Protein AF-A0A934WSC4-F1 (afdb_monomer_lite)

Radius of gyration: 23.21 Å; chains: 1; bounding box: 61×38×39 Å

Organism: NCBI:txid2763069

Structure (mmCIF, N/CA/C/O backbone):
data_AF-A0A934WSC4-F1
#
_entry.id   AF-A0A934WSC4-F1
#
loop_
_atom_site.group_PDB
_atom_site.id
_atom_site.type_symbol
_atom_site.label_atom_id
_atom_site.label_alt_id
_atom_site.label_comp_id
_atom_site.label_asym_id
_atom_site.label_entity_id
_atom_site.label_seq_id
_atom_site.pdbx_PDB_ins_code
_atom_site.Cartn_x
_atom_site.Cartn_y
_atom_site.Cartn_z
_atom_site.occupanc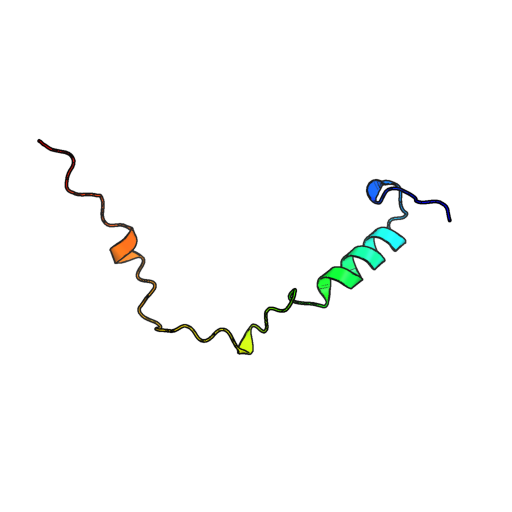y
_atom_site.B_iso_or_equiv
_atom_site.auth_seq_id
_atom_site.auth_comp_id
_atom_site.auth_asym_id
_atom_site.auth_atom_id
_atom_site.pdbx_PDB_model_num
ATOM 1 N N . MET A 1 1 ? -26.422 3.847 9.100 1.00 57.75 1 MET A N 1
ATOM 2 C CA . MET A 1 1 ? -25.165 3.059 9.122 1.00 57.75 1 MET A CA 1
ATOM 3 C C . MET A 1 1 ? -24.205 3.698 10.111 1.00 57.75 1 MET A C 1
ATOM 5 O O . MET A 1 1 ? -23.977 4.895 10.006 1.00 57.75 1 MET A O 1
ATOM 9 N N . LYS A 1 2 ? -23.673 2.953 11.087 1.00 75.50 2 LYS A N 1
ATOM 10 C CA . LYS A 1 2 ? -22.645 3.493 11.991 1.00 75.50 2 LYS A CA 1
ATOM 11 C C . LYS A 1 2 ? -21.303 3.484 11.263 1.00 75.50 2 LYS A C 1
ATOM 13 O O . LYS A 1 2 ? -20.779 2.416 10.961 1.00 75.50 2 LYS A O 1
ATOM 18 N N . ILE A 1 3 ? -20.765 4.663 10.965 1.00 84.69 3 ILE A N 1
ATOM 19 C CA . ILE A 1 3 ? -19.434 4.798 10.369 1.00 84.69 3 I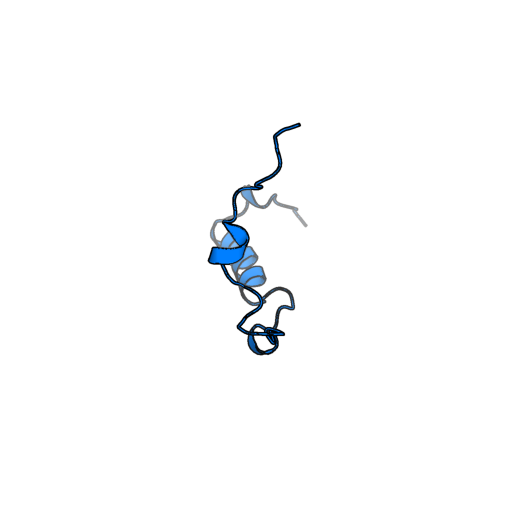LE A CA 1
ATOM 20 C C . ILE A 1 3 ? -18.421 4.641 11.500 1.00 84.69 3 ILE A C 1
ATOM 22 O O . ILE A 1 3 ? -18.147 5.576 12.247 1.00 84.69 3 ILE A O 1
ATOM 26 N N . VAL A 1 4 ? -17.914 3.421 11.675 1.00 87.50 4 VAL A N 1
ATOM 27 C CA . VAL A 1 4 ? -16.856 3.145 12.649 1.00 87.50 4 VAL A CA 1
ATOM 28 C C . VAL A 1 4 ? -15.512 3.499 12.008 1.00 87.50 4 VAL A C 1
ATOM 30 O O . VAL A 1 4 ? -15.173 2.916 10.970 1.00 87.50 4 VAL A O 1
ATOM 33 N N . PRO A 1 5 ? -14.725 4.413 12.607 1.00 93.62 5 PRO A N 1
ATOM 34 C CA . PRO A 1 5 ? -13.387 4.730 12.122 1.00 93.62 5 PRO A CA 1
ATOM 35 C C . PRO A 1 5 ? -12.528 3.468 12.009 1.00 93.62 5 PRO A C 1
ATOM 37 O O . PRO A 1 5 ? -12.554 2.629 12.906 1.00 93.62 5 PRO A O 1
ATOM 40 N N . PHE A 1 6 ? -11.727 3.349 10.948 1.00 90.25 6 PHE A N 1
ATOM 41 C CA . PHE A 1 6 ? -10.966 2.134 10.619 1.00 90.25 6 PHE A CA 1
ATOM 42 C C . PHE A 1 6 ? -10.181 1.542 11.804 1.00 90.25 6 PHE A C 1
ATOM 44 O O . PHE A 1 6 ? -10.282 0.353 12.098 1.00 90.25 6 PHE A O 1
ATOM 51 N N . LYS A 1 7 ? -9.461 2.393 12.547 1.00 92.88 7 LYS A N 1
ATOM 52 C CA . LYS A 1 7 ? -8.651 1.979 13.707 1.00 92.88 7 LYS A CA 1
ATOM 53 C C . LYS A 1 7 ? -9.477 1.423 14.877 1.00 92.88 7 LYS A C 1
ATOM 55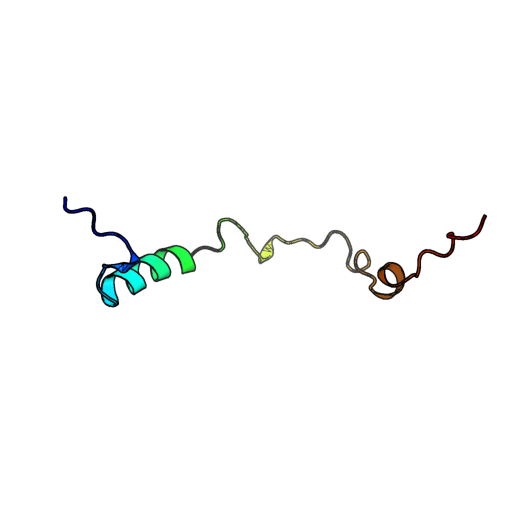 O O . LYS A 1 7 ? -8.923 0.749 15.735 1.00 92.88 7 LYS A O 1
ATOM 60 N N . LYS A 1 8 ? -10.784 1.705 14.913 1.00 95.31 8 LYS A N 1
ATOM 61 C CA . LYS A 1 8 ? -11.738 1.241 15.933 1.00 95.31 8 LYS A CA 1
ATOM 62 C C . LYS A 1 8 ? -12.545 0.016 15.482 1.00 95.31 8 LYS A C 1
ATOM 64 O O . LYS A 1 8 ? -13.364 -0.481 16.246 1.00 95.31 8 LYS A O 1
ATOM 69 N N . GLN A 1 9 ? -12.348 -0.458 14.251 1.00 93.69 9 GLN A N 1
ATOM 70 C CA . GLN A 1 9 ? -13.009 -1.660 13.744 1.00 93.69 9 GLN A CA 1
ATOM 71 C C . GLN A 1 9 ? -12.384 -2.921 14.338 1.00 93.69 9 GLN A C 1
ATOM 73 O O . GLN A 1 9 ? -11.228 -2.916 14.772 1.00 93.69 9 GLN A O 1
ATOM 78 N N . SER A 1 10 ? -13.122 -4.029 14.306 1.00 95.12 10 SER A N 1
ATOM 79 C CA . SER A 1 10 ? -12.585 -5.322 14.731 1.00 95.12 10 SER A CA 1
ATOM 80 C C . SER A 1 10 ? -11.385 -5.734 13.866 1.00 95.12 10 SER A C 1
ATOM 82 O O . SER A 1 10 ? -11.313 -5.420 12.674 1.00 95.12 10 SER A O 1
ATOM 84 N N . LYS A 1 11 ? -10.465 -6.540 14.418 1.00 95.81 11 LYS A N 1
ATOM 85 C CA . LYS A 1 11 ? -9.344 -7.104 13.636 1.00 95.81 11 LYS A CA 1
ATOM 86 C C . LYS A 1 11 ? -9.824 -7.846 12.378 1.00 95.81 11 LYS A C 1
ATOM 88 O O . LYS A 1 11 ? -9.125 -7.859 11.369 1.00 95.81 11 LYS A O 1
ATOM 93 N N . LYS A 1 12 ? -11.015 -8.456 12.421 1.00 96.19 12 LYS A N 1
ATOM 94 C CA . LYS A 1 12 ? -11.630 -9.175 11.292 1.00 96.19 12 LYS A CA 1
ATOM 95 C C . LYS A 1 12 ? -11.999 -8.231 10.145 1.00 96.19 12 LYS A C 1
ATOM 97 O O . LYS A 1 12 ? -11.714 -8.538 8.989 1.00 96.19 12 LYS A O 1
ATOM 102 N N . GLU A 1 13 ? -12.609 -7.093 10.451 1.00 93.88 13 GLU A N 1
ATOM 103 C CA . GLU A 1 13 ? -13.010 -6.095 9.452 1.00 93.88 13 GLU A CA 1
ATOM 104 C C . GLU A 1 13 ? -11.807 -5.380 8.846 1.00 93.88 13 GLU A C 1
ATOM 106 O O . GLU A 1 13 ? -11.722 -5.276 7.623 1.00 93.88 13 GLU A O 1
ATOM 111 N N . GLN A 1 14 ? -10.824 -5.009 9.670 1.00 94.81 14 GLN A N 1
ATOM 112 C CA . GLN A 1 14 ? -9.570 -4.431 9.180 1.00 94.81 14 GLN A CA 1
ATOM 113 C C . GLN A 1 14 ? -8.880 -5.369 8.180 1.00 94.81 14 GLN A C 1
ATOM 115 O O . GLN A 1 14 ? -8.427 -4.956 7.110 1.00 94.81 14 GLN A O 1
ATOM 120 N N . ARG A 1 15 ? -8.866 -6.673 8.484 1.00 94.38 15 ARG A N 1
ATOM 121 C CA . ARG A 1 15 ? -8.295 -7.699 7.606 1.00 94.38 15 ARG A CA 1
ATOM 122 C C . ARG A 1 15 ? -9.065 -7.821 6.288 1.00 94.38 15 ARG A C 1
ATOM 124 O O . ARG A 1 15 ? -8.432 -7.936 5.243 1.00 94.38 15 ARG A O 1
ATOM 131 N N . ARG A 1 16 ? -10.404 -7.748 6.313 1.00 93.38 16 ARG A N 1
ATOM 132 C CA . ARG A 1 16 ? -11.252 -7.728 5.103 1.00 93.38 16 ARG A CA 1
ATOM 133 C C . ARG A 1 16 ? -10.983 -6.497 4.233 1.00 93.38 16 ARG A C 1
ATOM 135 O O . ARG A 1 16 ? -10.867 -6.643 3.020 1.00 93.38 16 ARG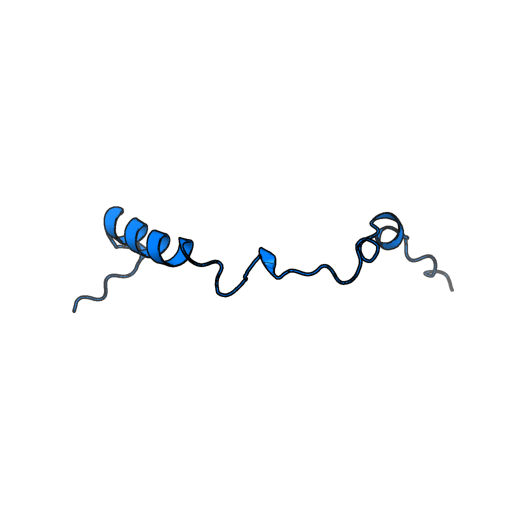 A O 1
ATOM 142 N N . PHE A 1 17 ? -10.851 -5.318 4.840 1.00 91.38 17 PHE A N 1
ATOM 143 C CA . PHE A 1 17 ? -10.523 -4.078 4.132 1.00 91.38 17 PHE A CA 1
ATOM 144 C C . PHE A 1 17 ? -9.177 -4.187 3.404 1.00 91.38 17 PHE A C 1
ATOM 146 O O . PHE A 1 17 ? -9.117 -4.011 2.190 1.00 91.38 17 PHE A O 1
ATOM 153 N N . HIS A 1 18 ? -8.113 -4.586 4.104 1.00 90.56 18 HIS A N 1
ATOM 154 C CA . HIS A 1 18 ? -6.798 -4.754 3.481 1.00 90.56 18 HIS A CA 1
ATOM 155 C C . HIS A 1 18 ? -6.748 -5.893 2.464 1.00 90.56 18 HIS A C 1
ATOM 157 O O . HIS A 1 18 ? -6.039 -5.790 1.470 1.00 90.56 18 HIS A O 1
ATOM 163 N N . ALA A 1 19 ? -7.487 -6.984 2.682 1.00 91.25 19 ALA A N 1
ATOM 164 C CA . ALA A 1 19 ? -7.575 -8.064 1.705 1.00 91.25 19 ALA A CA 1
ATOM 165 C C . ALA A 1 19 ? -8.193 -7.591 0.383 1.00 91.25 19 ALA A C 1
ATOM 167 O O . ALA A 1 19 ? -7.782 -8.070 -0.668 1.00 91.25 19 ALA A O 1
ATOM 168 N N . ARG A 1 20 ? -9.136 -6.640 0.425 1.00 87.19 20 ARG A N 1
ATOM 169 C CA . ARG A 1 20 ? -9.704 -6.020 -0.778 1.00 87.19 20 ARG A CA 1
ATOM 170 C C . ARG A 1 20 ? -8.648 -5.232 -1.557 1.00 87.19 20 ARG A C 1
ATOM 172 O O . ARG A 1 20 ? -8.543 -5.441 -2.754 1.00 87.19 20 ARG A O 1
ATOM 179 N N . LEU A 1 21 ? -7.850 -4.419 -0.863 1.00 85.81 21 LEU A N 1
ATOM 180 C CA . LEU A 1 21 ? -6.796 -3.572 -1.447 1.00 85.81 21 LEU A CA 1
ATOM 181 C C . LEU A 1 21 ? -5.541 -4.328 -1.914 1.00 85.81 21 LEU A C 1
ATOM 183 O O . LEU A 1 21 ? -4.663 -3.746 -2.531 1.00 85.81 21 LEU A O 1
ATOM 187 N N . ARG A 1 22 ? -5.377 -5.598 -1.524 1.00 84.62 22 ARG A N 1
ATOM 188 C CA . ARG A 1 22 ? -4.171 -6.380 -1.846 1.00 84.62 22 ARG A CA 1
ATOM 189 C C . ARG A 1 22 ? -4.295 -7.137 -3.169 1.00 84.62 22 ARG A C 1
ATOM 191 O O . ARG A 1 22 ? -3.302 -7.641 -3.680 1.00 84.62 22 ARG A O 1
ATOM 198 N N . ARG A 1 23 ? -5.518 -7.320 -3.672 1.00 76.75 23 ARG A N 1
ATOM 199 C CA . ARG A 1 23 ? -5.788 -8.197 -4.826 1.00 76.75 23 ARG A CA 1
ATOM 200 C C . ARG A 1 23 ? -5.441 -7.542 -6.154 1.00 76.75 23 ARG A C 1
ATOM 202 O O . ARG A 1 23 ? -5.260 -8.249 -7.139 1.00 76.75 23 ARG A O 1
ATOM 209 N N . ASP A 1 24 ? -5.343 -6.227 -6.178 1.00 72.88 24 ASP A N 1
ATOM 210 C CA . ASP A 1 24 ? -5.008 -5.437 -7.338 1.00 72.88 24 ASP A CA 1
ATOM 211 C C . ASP A 1 24 ? -3.617 -4.825 -7.194 1.00 72.88 24 ASP A C 1
ATOM 213 O O . ASP A 1 24 ? -3.205 -4.329 -6.153 1.00 72.88 24 ASP A O 1
ATOM 217 N N . TRP A 1 25 ? -2.887 -4.811 -8.301 1.00 76.69 25 TRP A N 1
ATOM 218 C CA . TRP A 1 25 ? -1.666 -4.022 -8.434 1.00 76.69 25 TRP A CA 1
ATOM 219 C C . TRP A 1 25 ? -1.991 -2.548 -8.733 1.00 76.69 25 TRP A C 1
ATOM 221 O O . TRP A 1 25 ? -1.186 -1.849 -9.338 1.00 76.69 25 TRP A O 1
ATOM 231 N N . ASN A 1 26 ? -3.190 -2.071 -8.373 1.00 74.88 26 ASN A N 1
ATOM 232 C CA . ASN A 1 26 ? -3.649 -0.705 -8.630 1.00 74.88 26 ASN A CA 1
ATOM 233 C C . ASN A 1 26 ? -3.567 -0.300 -10.124 1.00 74.88 26 ASN A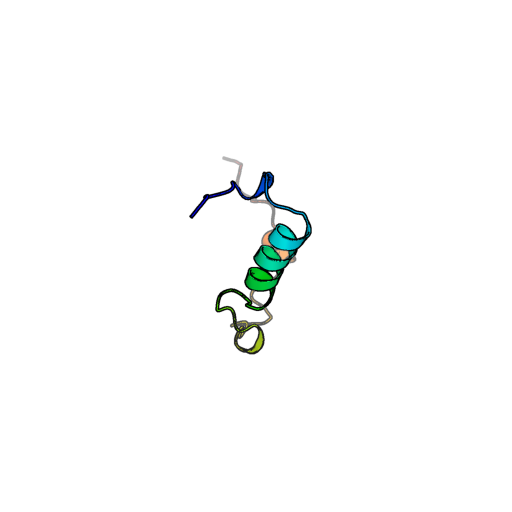 C 1
ATOM 235 O O . ASN A 1 26 ? -3.156 0.806 -10.465 1.00 74.88 26 ASN A O 1
ATOM 239 N N . GLY A 1 27 ? -3.900 -1.225 -11.034 1.00 73.50 27 GLY A N 1
ATOM 240 C CA . GLY A 1 27 ? -3.817 -1.005 -12.487 1.00 73.50 27 GLY A CA 1
ATOM 241 C C . GLY A 1 27 ? -2.419 -1.188 -13.095 1.00 73.50 27 GLY A C 1
ATOM 242 O O . GLY A 1 27 ? -2.272 -1.128 -14.315 1.00 73.50 27 GLY A O 1
ATOM 243 N N . LEU A 1 28 ? -1.390 -1.482 -12.292 1.00 73.00 28 LEU A N 1
ATOM 244 C CA . LEU A 1 28 ? -0.096 -1.910 -12.816 1.00 73.00 28 LEU A CA 1
ATOM 245 C C . LEU A 1 28 ? -0.191 -3.362 -13.285 1.00 73.00 28 LEU A C 1
ATOM 247 O O . LEU A 1 28 ? -0.367 -4.279 -12.492 1.00 73.00 28 LEU A O 1
ATOM 251 N N . LYS A 1 29 ? -0.026 -3.593 -14.587 1.00 70.56 29 LYS A N 1
ATOM 252 C CA . LYS A 1 29 ? 0.180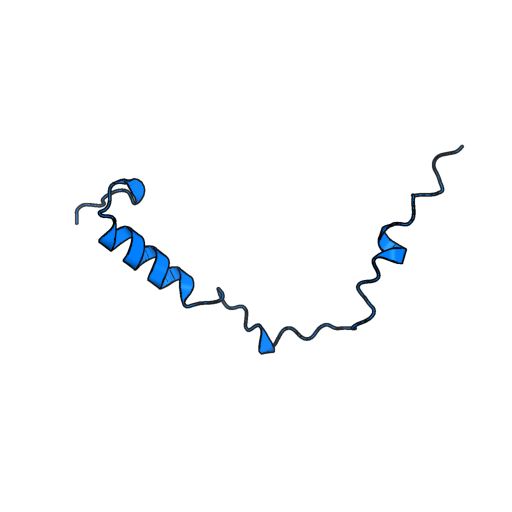 -4.934 -15.139 1.00 70.56 29 LYS A CA 1
ATOM 253 C C . LYS A 1 29 ? 1.695 -5.186 -15.198 1.00 70.56 29 LYS A C 1
ATOM 255 O O . LYS A 1 29 ? 2.346 -4.704 -16.123 1.00 70.56 29 LYS A O 1
ATOM 260 N N . PRO A 1 30 ? 2.305 -5.889 -14.221 1.00 71.44 30 PRO A N 1
ATOM 261 C CA . PRO A 1 30 ? 3.759 -6.082 -14.180 1.00 71.44 30 PRO A CA 1
ATOM 262 C C . PRO A 1 30 ? 4.311 -6.715 -15.464 1.00 71.44 30 PRO A C 1
ATOM 264 O O . PRO A 1 30 ? 5.391 -6.344 -15.910 1.00 71.44 30 PRO A O 1
ATOM 267 N N . THR A 1 31 ? 3.531 -7.573 -16.124 1.00 71.00 31 THR A N 1
ATOM 268 C CA . THR A 1 31 ? 3.877 -8.183 -17.416 1.00 71.00 31 THR A CA 1
ATOM 269 C C . THR A 1 31 ? 4.035 -7.167 -18.554 1.00 71.00 31 THR A C 1
ATOM 271 O O . THR A 1 31 ? 4.805 -7.410 -19.473 1.00 71.00 31 THR A O 1
ATOM 274 N N . THR A 1 32 ? 3.348 -6.019 -18.515 1.00 67.81 32 THR A N 1
ATOM 275 C CA . THR A 1 32 ? 3.474 -4.971 -19.546 1.00 67.81 32 THR A CA 1
ATOM 276 C C . THR A 1 32 ? 4.507 -3.901 -19.202 1.00 67.81 32 THR A C 1
ATOM 278 O O . THR A 1 32 ? 4.644 -2.940 -19.958 1.00 67.81 32 THR A O 1
ATOM 281 N N . ARG A 1 33 ? 5.271 -4.028 -18.104 1.00 70.56 33 ARG A N 1
ATOM 282 C CA . ARG A 1 33 ? 6.459 -3.181 -17.897 1.00 70.56 33 ARG A CA 1
ATOM 283 C C . ARG A 1 33 ? 7.541 -3.581 -18.901 1.00 70.56 33 ARG A C 1
ATOM 285 O O . ARG A 1 33 ? 8.450 -4.342 -18.586 1.00 70.56 33 ARG A O 1
ATOM 292 N N . VAL A 1 34 ? 7.469 -3.024 -20.105 1.00 70.69 34 VAL A N 1
ATOM 293 C CA . VAL A 1 34 ? 8.553 -3.113 -21.084 1.00 70.69 34 VAL A CA 1
ATOM 294 C C . VAL A 1 34 ? 9.624 -2.105 -20.684 1.00 70.69 34 VAL A C 1
ATOM 296 O O . VAL A 1 34 ? 9.432 -0.890 -20.760 1.00 70.69 34 VAL A O 1
ATOM 299 N N . VAL A 1 35 ? 10.761 -2.605 -20.203 1.00 73.12 35 VAL A N 1
ATOM 300 C CA . VAL A 1 35 ? 11.935 -1.765 -19.955 1.00 73.12 35 VAL A CA 1
ATOM 301 C C . VAL A 1 35 ? 12.470 -1.318 -21.314 1.00 73.12 35 VAL A C 1
ATOM 303 O O . VAL A 1 35 ? 12.994 -2.137 -22.063 1.00 73.12 35 VAL A O 1
ATOM 306 N N . LYS A 1 36 ? 12.339 -0.020 -21.628 1.00 72.25 36 LYS A N 1
ATOM 307 C CA . LYS A 1 36 ? 12.704 0.560 -22.938 1.00 72.25 36 LYS A CA 1
ATOM 308 C C . LYS A 1 36 ? 14.134 0.219 -23.379 1.00 72.25 36 LYS A C 1
ATOM 310 O O . LYS A 1 36 ? 14.388 0.069 -24.566 1.00 72.25 36 LYS A O 1
ATOM 315 N N . SER A 1 37 ? 15.071 0.078 -22.439 1.00 76.75 37 SER A N 1
ATOM 316 C CA . SER A 1 37 ? 16.381 -0.515 -22.708 1.00 76.75 37 SER A CA 1
ATOM 317 C C . SER A 1 37 ? 16.985 -1.084 -21.423 1.00 76.75 37 SER A C 1
ATOM 319 O O . SER A 1 37 ? 16.957 -0.451 -20.366 1.00 76.75 37 SER A O 1
ATOM 321 N N . LYS A 1 38 ? 17.581 -2.278 -21.498 1.00 69.56 38 LYS A N 1
ATOM 322 C CA . LYS A 1 38 ? 18.267 -2.912 -20.355 1.00 69.56 38 LYS A CA 1
ATOM 323 C C . LYS A 1 38 ? 19.519 -2.133 -19.907 1.00 69.56 38 LYS A C 1
ATOM 325 O O . LYS A 1 38 ? 20.040 -2.395 -18.831 1.00 69.56 38 LYS A O 1
ATOM 330 N N . LYS A 1 39 ? 19.984 -1.173 -20.720 1.00 73.81 39 LYS A N 1
ATOM 331 C CA . LYS A 1 39 ? 21.188 -0.353 -20.503 1.00 73.81 39 LYS A CA 1
ATOM 332 C C . LYS A 1 39 ? 20.896 1.054 -19.959 1.00 73.81 39 LYS A C 1
ATOM 334 O O . LYS A 1 39 ? 21.841 1.807 -19.751 1.00 73.81 39 LYS A O 1
ATOM 339 N N . VAL A 1 40 ? 19.626 1.434 -19.750 1.00 74.31 40 VAL A N 1
ATOM 340 C CA . VAL A 1 40 ? 19.284 2.767 -19.207 1.00 74.31 40 VAL A CA 1
ATOM 341 C C . VAL A 1 40 ? 19.801 2.926 -17.777 1.00 74.31 40 VAL A C 1
ATOM 343 O O . VAL A 1 40 ? 20.322 3.979 -17.422 1.00 74.31 40 VAL A O 1
ATOM 346 N N . TYR A 1 41 ? 19.674 1.882 -16.956 1.00 75.62 41 TYR A N 1
ATOM 347 C CA . TYR A 1 41 ? 20.137 1.920 -15.575 1.00 75.62 41 TYR A CA 1
ATOM 348 C C . TYR A 1 41 ? 21.578 1.413 -15.480 1.00 75.62 41 TYR A C 1
ATOM 350 O O . TYR A 1 41 ? 21.827 0.209 -15.479 1.00 75.62 41 TYR A O 1
ATOM 358 N N . ASP A 1 42 ? 22.520 2.348 -15.389 1.00 78.44 42 ASP A N 1
ATOM 359 C CA . ASP A 1 42 ? 23.931 2.074 -15.132 1.00 78.44 42 ASP A CA 1
ATOM 360 C C . ASP A 1 42 ? 24.368 2.814 -13.861 1.00 78.44 42 ASP A C 1
ATOM 362 O O . ASP A 1 42 ? 24.578 4.029 -13.853 1.00 78.44 42 ASP A O 1
ATOM 366 N N . ARG A 1 43 ? 24.501 2.064 -12.762 1.00 72.62 43 ARG A N 1
ATOM 367 C CA . ARG A 1 43 ? 24.880 2.601 -11.447 1.00 72.62 43 ARG A CA 1
ATOM 368 C C . ARG A 1 43 ? 26.255 3.281 -11.473 1.00 72.62 43 ARG A C 1
ATOM 370 O O . ARG A 1 43 ? 26.464 4.222 -10.716 1.00 72.62 43 ARG A O 1
ATOM 377 N N . LYS A 1 44 ? 27.160 2.868 -12.370 1.00 76.56 44 LYS A N 1
ATOM 378 C CA . LYS A 1 44 ? 28.496 3.469 -12.513 1.00 76.56 44 LYS A CA 1
ATOM 379 C C . LYS A 1 44 ? 28.435 4.880 -13.100 1.00 76.56 44 LYS A C 1
ATOM 381 O O . LYS A 1 44 ? 29.284 5.704 -12.786 1.00 76.56 44 LYS A O 1
ATOM 386 N N . LYS A 1 45 ? 27.421 5.180 -13.922 1.00 70.44 45 LYS A N 1
ATOM 387 C CA . LYS A 1 45 ? 27.187 6.536 -14.447 1.00 70.44 45 LYS A CA 1
ATOM 388 C C . LYS A 1 45 ? 26.558 7.464 -13.412 1.00 70.44 45 LYS A C 1
ATOM 390 O O . LYS A 1 45 ? 26.859 8.649 -13.421 1.00 70.44 45 LYS A O 1
ATOM 395 N N . LEU A 1 46 ? 25.706 6.922 -12.542 1.00 73.44 46 LEU A N 1
ATOM 396 C CA . LEU A 1 46 ? 25.010 7.681 -11.497 1.00 73.44 46 LEU A CA 1
ATOM 397 C C . LEU A 1 46 ? 25.920 8.043 -10.314 1.00 73.44 46 LEU A C 1
ATOM 399 O O . LEU A 1 46 ? 25.647 9.014 -9.625 1.00 73.44 46 LEU A O 1
ATOM 403 N N . GLN A 1 47 ? 26.994 7.282 -10.086 1.00 70.88 47 GLN A N 1
ATOM 404 C CA . GLN A 1 47 ? 27.991 7.558 -9.044 1.00 70.88 47 GLN A CA 1
ATOM 405 C C . GLN A 1 47 ? 29.160 8.435 -9.514 1.00 70.88 47 GLN A C 1
ATOM 407 O O . GLN A 1 47 ? 30.199 8.460 -8.861 1.00 70.88 47 GLN A O 1
ATOM 412 N N . LYS A 1 48 ? 29.041 9.145 -10.643 1.00 66.50 48 LYS A N 1
ATOM 413 C CA . LYS A 1 48 ? 30.058 10.144 -10.979 1.00 66.50 48 LYS A CA 1
ATOM 414 C C . LYS A 1 48 ? 29.941 11.292 -9.966 1.00 66.50 48 LYS A C 1
ATOM 416 O O . LYS A 1 48 ? 28.871 11.901 -9.925 1.00 66.50 48 LYS A O 1
ATOM 421 N N . PRO A 1 49 ? 30.976 11.597 -9.162 1.00 61.69 49 PRO A N 1
ATOM 422 C CA . PRO A 1 49 ? 31.003 12.869 -8.455 1.00 61.69 49 PRO A CA 1
ATOM 423 C C . PRO A 1 49 ? 30.917 13.978 -9.509 1.00 61.69 49 PRO A C 1
ATOM 425 O O . PRO A 1 49 ? 31.512 13.852 -10.585 1.00 61.69 49 PRO A O 1
ATOM 428 N N . SER A 1 50 ? 30.135 15.021 -9.241 1.00 59.94 50 SER A N 1
ATOM 429 C CA . SER A 1 50 ? 30.125 16.246 -10.035 1.00 59.94 50 SER A CA 1
ATOM 430 C C . SER A 1 50 ? 31.522 16.859 -9.982 1.00 59.94 50 SER A C 1
ATOM 432 O O . SER A 1 50 ? 31.848 17.637 -9.098 1.00 59.94 50 SER A O 1
ATOM 434 N N . ALA A 1 51 ? 32.391 16.454 -10.902 1.00 60.75 51 ALA A N 1
ATOM 435 C CA . ALA A 1 51 ? 33.635 17.150 -11.163 1.00 60.75 51 ALA A CA 1
ATOM 436 C C . ALA A 1 51 ? 33.259 18.434 -11.903 1.00 60.75 51 ALA A C 1
ATOM 438 O O . ALA A 1 51 ? 33.136 18.381 -13.121 1.00 60.75 51 ALA A O 1
ATOM 439 N N . ASN A 1 52 ? 32.911 19.484 -11.152 1.00 60.34 52 ASN A N 1
ATOM 440 C CA . ASN A 1 52 ? 32.965 20.910 -11.502 1.00 60.34 52 ASN A CA 1
ATOM 441 C C . ASN A 1 52 ? 32.379 21.728 -10.333 1.00 60.34 52 ASN A C 1
ATOM 443 O O . ASN A 1 52 ? 31.304 22.298 -10.461 1.00 60.34 52 ASN A O 1
ATOM 447 N N . ASP A 1 53 ? 33.082 21.754 -9.200 1.00 56.19 53 ASP A N 1
ATOM 448 C CA . ASP A 1 53 ? 32.973 22.824 -8.201 1.00 56.19 53 ASP A CA 1
ATOM 449 C C . ASP A 1 53 ? 34.405 23.330 -7.986 1.00 56.19 53 ASP A C 1
ATOM 451 O O . ASP A 1 53 ? 35.178 22.750 -7.221 1.00 56.19 53 ASP A O 1
ATOM 455 N N . GLY A 1 54 ? 34.806 24.321 -8.780 1.00 54.41 54 GLY A N 1
ATOM 456 C CA . GLY A 1 54 ? 36.173 24.831 -8.803 1.00 54.41 54 GLY A CA 1
ATOM 457 C C . GLY A 1 54 ? 36.392 25.872 -9.895 1.00 54.41 54 GLY A C 1
ATOM 458 O O . GLY A 1 54 ? 37.145 25.612 -10.830 1.00 54.41 54 GLY A O 1
ATOM 459 N N . GLU A 1 55 ? 35.730 27.019 -9.756 1.00 38.41 55 GLU A N 1
ATOM 460 C CA . GLU A 1 55 ? 36.246 28.331 -10.172 1.00 38.41 55 GLU A CA 1
ATOM 461 C C . GLU A 1 55 ? 36.016 29.320 -9.024 1.00 38.41 55 GLU A C 1
ATOM 463 O O . GLU A 1 55 ? 34.915 29.260 -8.422 1.00 38.41 55 GLU A O 1
#

pLDDT: mean 77.3, std 12.84, range [38.41, 96.19]

Secondary structure (DSSP, 8-state):
-----GGGS-HHHHHHHHHHHTS--TT--GGG---S-TTS--HHHHT--------

Foldseek 3Di:
DDPDPLVRDDPVVVCVVVVVVVVDPPPDPVVPPDPPDPPPDDVVVVPDDPPDPDD

Sequence (55 aa):
MKIVPFKKQSKKEQRRFHARLRRDWNGLKPTTRVVKSKKVYDRKKLQKPSANDGE